Protein AF-A0A975EVD5-F1 (afdb_monomer_lite)

Foldseek 3Di:
DDDPQALLNVLVVVLVVCLVDLVVSVVSLVVSCVVHDPVSNVVSVVVCCVPPCVSCDPPNPDD

Radius of gyration: 11.49 Å; chains: 1; bounding box: 33×27×25 Å

Structure (mmCIF, N/CA/C/O backbone):
data_AF-A0A975EVD5-F1
#
_entry.id   AF-A0A975EVD5-F1
#
loop_
_atom_site.group_PDB
_atom_site.id
_atom_site.type_symbol
_atom_site.label_atom_id
_atom_site.label_alt_id
_atom_site.label_comp_id
_atom_site.label_asym_id
_atom_site.label_entity_id
_atom_site.label_seq_id
_atom_site.pdbx_PDB_ins_code
_atom_site.Cartn_x
_atom_site.Cartn_y
_atom_site.Cartn_z
_atom_site.occupancy
_atom_site.B_iso_or_equiv
_atom_site.auth_seq_id
_atom_site.auth_comp_id
_atom_site.auth_asym_id
_atom_site.auth_atom_id
_atom_site.pdbx_PDB_model_num
ATOM 1 N N . MET A 1 1 ? -18.178 -19.413 4.115 1.00 39.16 1 MET A N 1
ATOM 2 C CA . MET A 1 1 ? -17.327 -18.516 4.929 1.00 39.16 1 MET A CA 1
ATOM 3 C C . MET A 1 1 ? -17.313 -17.146 4.260 1.00 39.16 1 MET A C 1
ATOM 5 O O . MET A 1 1 ? -16.605 -16.964 3.278 1.00 39.16 1 MET A O 1
ATOM 9 N N . ASN A 1 2 ? -18.161 -16.216 4.709 1.00 48.03 2 ASN A N 1
ATOM 10 C CA . ASN A 1 2 ? -18.245 -14.875 4.124 1.00 48.03 2 ASN A CA 1
ATOM 11 C C . ASN A 1 2 ? -17.036 -14.056 4.584 1.00 48.03 2 ASN A C 1
ATOM 13 O O . ASN A 1 2 ? -17.036 -13.508 5.684 1.00 48.03 2 ASN A O 1
ATOM 17 N N . LYS A 1 3 ? -15.981 -14.005 3.764 1.00 55.78 3 LYS A N 1
ATOM 18 C CA . LYS A 1 3 ? -14.847 -13.110 4.010 1.00 55.78 3 LYS A CA 1
ATOM 19 C C . LYS A 1 3 ? -15.332 -11.669 3.828 1.00 55.78 3 LYS A C 1
ATOM 21 O O . LYS A 1 3 ? -15.491 -11.212 2.701 1.00 55.78 3 LYS A O 1
ATOM 26 N N . LYS A 1 4 ? -15.565 -10.945 4.926 1.00 55.00 4 LYS A N 1
ATOM 27 C CA . LYS A 1 4 ? -15.560 -9.478 4.882 1.00 55.00 4 LYS A CA 1
ATOM 28 C C . LYS A 1 4 ? -14.129 -9.052 4.562 1.00 55.00 4 LYS A C 1
ATOM 30 O O . LYS A 1 4 ? -13.247 -9.188 5.404 1.00 55.00 4 LYS A O 1
ATOM 35 N N . THR A 1 5 ? -13.895 -8.580 3.344 1.00 72.06 5 THR A N 1
ATOM 36 C CA . THR A 1 5 ? -12.616 -7.974 2.965 1.00 72.06 5 THR A CA 1
ATOM 37 C C . THR A 1 5 ? -12.479 -6.653 3.720 1.00 72.06 5 THR A C 1
ATOM 39 O O . THR A 1 5 ? -13.275 -5.739 3.504 1.00 72.06 5 THR A O 1
ATOM 42 N N . SER A 1 6 ? -11.517 -6.553 4.640 1.00 88.44 6 SER A N 1
ATOM 43 C CA . SER A 1 6 ? -11.200 -5.279 5.297 1.00 88.44 6 SER A CA 1
ATOM 44 C C . SER A 1 6 ? -10.562 -4.314 4.294 1.00 88.44 6 SER A C 1
ATOM 46 O O . SER A 1 6 ? -10.053 -4.734 3.249 1.00 88.44 6 SER A O 1
ATOM 48 N N . ARG A 1 7 ? -10.563 -3.011 4.597 1.00 93.81 7 ARG A N 1
ATOM 49 C CA . ARG A 1 7 ? -9.913 -2.018 3.724 1.00 93.81 7 ARG A CA 1
ATOM 50 C C . ARG A 1 7 ? -8.420 -2.308 3.588 1.00 93.81 7 ARG A C 1
ATOM 52 O O . ARG A 1 7 ? -7.879 -2.141 2.500 1.00 93.81 7 ARG A O 1
ATOM 59 N N . LEU A 1 8 ? -7.790 -2.816 4.650 1.00 95.44 8 LEU A N 1
ATOM 60 C CA . LEU A 1 8 ? -6.422 -3.328 4.610 1.00 95.44 8 LEU A CA 1
ATOM 61 C C . LEU A 1 8 ? -6.236 -4.454 3.578 1.00 95.44 8 LEU A C 1
ATOM 63 O O . LEU A 1 8 ? -5.339 -4.371 2.743 1.00 95.44 8 LEU A O 1
ATOM 67 N N . GLU A 1 9 ? -7.073 -5.493 3.604 1.00 96.12 9 GLU A N 1
ATOM 68 C CA . GLU A 1 9 ? -6.945 -6.619 2.666 1.00 96.12 9 GLU A CA 1
ATOM 69 C C . GLU A 1 9 ? -7.241 -6.197 1.220 1.00 96.12 9 GLU A C 1
ATOM 71 O O . GLU A 1 9 ? -6.573 -6.645 0.286 1.00 96.12 9 GLU A O 1
ATOM 76 N N . TYR A 1 10 ? -8.181 -5.267 1.025 1.00 96.00 10 TYR A N 1
ATOM 77 C CA . TYR A 1 10 ? -8.428 -4.672 -0.287 1.00 96.00 10 TYR A CA 1
ATOM 78 C C . TYR A 1 10 ? -7.223 -3.858 -0.783 1.00 96.00 10 TYR A C 1
ATOM 80 O O . TYR A 1 10 ? -6.801 -4.023 -1.927 1.00 96.00 10 TYR A O 1
ATOM 88 N N . ALA A 1 11 ? -6.620 -3.032 0.077 1.00 96.88 11 ALA A N 1
ATOM 89 C CA . ALA A 1 11 ? -5.414 -2.275 -0.251 1.00 96.88 11 ALA A CA 1
ATOM 90 C C . ALA A 1 11 ? -4.256 -3.199 -0.658 1.00 96.88 11 ALA A C 1
ATOM 92 O O . ALA A 1 11 ? -3.642 -2.981 -1.702 1.00 96.88 11 ALA A O 1
ATOM 93 N N . LYS A 1 12 ? -4.000 -4.273 0.104 1.00 97.31 12 LYS A N 1
ATOM 94 C CA . LYS A 1 12 ? -2.976 -5.278 -0.236 1.00 97.31 12 LYS A CA 1
ATOM 95 C C . LYS A 1 12 ? -3.235 -5.921 -1.599 1.00 97.31 12 LYS A C 1
ATOM 97 O O . LYS A 1 12 ? -2.304 -6.062 -2.388 1.00 97.31 12 LYS A O 1
ATOM 102 N N . LEU A 1 13 ? -4.491 -6.269 -1.897 1.00 97.75 13 LEU A N 1
ATOM 103 C CA . LEU A 1 13 ? -4.875 -6.851 -3.184 1.00 97.75 13 LEU A CA 1
ATOM 104 C C . LEU A 1 13 ? -4.589 -5.898 -4.351 1.00 97.75 13 LEU A C 1
ATOM 106 O O . LEU A 1 13 ? -4.018 -6.321 -5.355 1.00 97.75 13 LEU A O 1
ATOM 110 N N . ILE A 1 14 ? -4.980 -4.626 -4.232 1.00 97.69 14 ILE A N 1
ATOM 111 C CA . ILE A 1 14 ? -4.730 -3.627 -5.278 1.00 97.69 14 ILE A CA 1
ATOM 112 C C . ILE A 1 14 ? -3.231 -3.413 -5.461 1.00 97.69 14 ILE A C 1
ATOM 114 O O . ILE A 1 14 ? -2.749 -3.499 -6.588 1.00 97.69 14 ILE A O 1
ATOM 118 N N . LEU A 1 15 ? -2.491 -3.210 -4.368 1.00 97.75 15 LEU A N 1
ATOM 119 C CA . LEU A 1 15 ? -1.039 -3.029 -4.396 1.00 97.75 15 LEU A CA 1
ATOM 120 C C . LEU A 1 15 ? -0.321 -4.195 -5.068 1.00 97.75 15 LEU A C 1
ATOM 122 O O . LEU A 1 15 ? 0.536 -3.969 -5.916 1.00 97.75 15 LEU A O 1
ATOM 126 N N . HIS A 1 16 ? -0.709 -5.428 -4.746 1.00 98.19 16 HIS A N 1
ATOM 127 C CA . HIS A 1 16 ? -0.161 -6.612 -5.395 1.00 98.19 16 HIS A CA 1
ATOM 128 C C . HIS A 1 16 ? -0.450 -6.621 -6.902 1.00 98.19 16 HIS A C 1
ATOM 130 O O . HIS A 1 16 ? 0.441 -6.863 -7.706 1.00 98.19 16 HIS A O 1
ATOM 136 N N . LYS A 1 17 ? -1.679 -6.286 -7.315 1.00 98.31 17 LYS A N 1
ATOM 137 C CA . LYS A 1 17 ? -2.041 -6.246 -8.739 1.00 98.31 17 LYS A CA 1
ATOM 138 C C . LYS A 1 17 ? -1.267 -5.199 -9.534 1.00 98.31 17 LYS A C 1
ATOM 140 O O . LYS A 1 17 ? -1.052 -5.411 -10.719 1.00 98.31 17 LYS A O 1
ATOM 145 N N . VAL A 1 18 ? -0.870 -4.086 -8.916 1.00 98.00 18 VAL A N 1
ATOM 146 C CA . VAL A 1 18 ? -0.124 -3.009 -9.589 1.00 98.00 18 VAL A CA 1
ATOM 147 C C . VAL A 1 18 ? 1.386 -3.058 -9.343 1.00 98.00 18 VAL A C 1
ATOM 149 O O . VAL A 1 18 ? 2.097 -2.144 -9.756 1.00 98.00 18 VAL A O 1
ATOM 152 N N . SER A 1 19 ? 1.906 -4.106 -8.693 1.00 97.81 19 SER A N 1
ATOM 153 C CA . SER A 1 19 ? 3.328 -4.197 -8.330 1.00 97.81 19 SER A CA 1
ATOM 154 C C . SER A 1 19 ? 4.272 -4.368 -9.523 1.00 97.81 19 SER A C 1
ATOM 156 O O . SER A 1 19 ? 5.483 -4.293 -9.349 1.00 97.81 19 SER A O 1
ATOM 158 N N . PHE A 1 20 ? 3.740 -4.57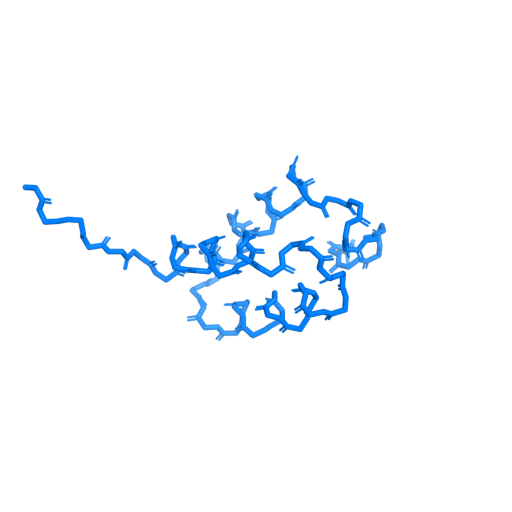1 -10.731 1.00 96.75 20 PHE A N 1
ATOM 159 C CA . PHE A 1 20 ? 4.520 -4.605 -11.969 1.00 96.75 20 PHE A CA 1
ATOM 160 C C . PHE A 1 20 ? 5.025 -3.217 -12.408 1.00 96.75 20 PHE A C 1
ATOM 162 O O . PHE A 1 20 ? 5.945 -3.137 -13.216 1.00 96.75 20 PHE A O 1
ATOM 169 N N . ASP A 1 21 ? 4.448 -2.124 -11.890 1.00 97.00 21 ASP A N 1
ATOM 170 C CA . ASP A 1 21 ? 4.847 -0.749 -12.209 1.00 97.00 21 ASP A CA 1
ATOM 171 C C . ASP A 1 21 ? 5.063 0.047 -10.915 1.00 97.00 21 ASP A C 1
ATOM 173 O O . ASP A 1 21 ? 4.128 0.365 -10.178 1.00 97.00 21 ASP A O 1
ATOM 177 N N . ALA A 1 22 ? 6.314 0.424 -10.642 1.00 94.81 22 ALA A N 1
ATOM 178 C CA . ALA A 1 22 ? 6.678 1.131 -9.417 1.00 94.81 22 ALA A CA 1
ATOM 179 C C . ALA A 1 22 ? 6.020 2.519 -9.293 1.00 94.81 22 ALA A C 1
ATOM 181 O O . ALA A 1 22 ? 5.783 3.007 -8.187 1.00 94.81 22 ALA A O 1
ATOM 182 N N . ARG A 1 23 ? 5.734 3.211 -10.402 1.00 94.56 23 ARG A N 1
ATOM 183 C CA . ARG A 1 23 ? 5.057 4.516 -10.369 1.00 94.56 23 ARG A CA 1
ATOM 184 C C . ARG A 1 23 ? 3.578 4.334 -10.038 1.00 94.56 23 ARG A C 1
ATOM 186 O O . ARG A 1 23 ? 3.045 5.111 -9.243 1.00 94.56 23 ARG A O 1
ATOM 193 N N . LEU A 1 24 ? 2.924 3.330 -10.618 1.00 96.50 24 LEU A N 1
ATOM 194 C CA . LEU A 1 24 ? 1.532 2.997 -10.326 1.00 96.50 24 LEU A CA 1
ATOM 195 C C . LEU A 1 24 ? 1.374 2.476 -8.894 1.00 96.50 24 LEU A C 1
ATOM 197 O O . LEU A 1 24 ? 0.506 2.956 -8.168 1.00 96.50 24 LEU A O 1
ATOM 201 N N . PHE A 1 25 ? 2.273 1.597 -8.452 1.00 97.12 25 PHE A N 1
ATOM 202 C CA . PHE A 1 25 ? 2.313 1.089 -7.084 1.00 97.12 25 PHE A CA 1
ATOM 203 C C . PHE A 1 25 ? 2.358 2.222 -6.057 1.00 97.12 25 PHE A C 1
ATOM 205 O O . PHE A 1 25 ? 1.509 2.294 -5.172 1.00 97.12 25 PHE A O 1
ATOM 212 N N . ARG A 1 26 ? 3.283 3.182 -6.215 1.00 95.25 26 ARG A N 1
ATOM 213 C CA . ARG A 1 26 ? 3.383 4.345 -5.314 1.00 95.25 26 ARG A CA 1
ATOM 214 C C . ARG A 1 26 ? 2.115 5.208 -5.314 1.00 95.25 26 ARG A C 1
ATOM 216 O O . ARG A 1 26 ? 1.741 5.738 -4.266 1.00 95.25 26 ARG A O 1
ATOM 223 N N . LYS A 1 27 ? 1.440 5.354 -6.462 1.00 95.75 27 LYS A N 1
ATOM 224 C CA . LYS A 1 27 ? 0.163 6.084 -6.561 1.00 95.75 27 LYS A CA 1
ATOM 225 C C . LYS A 1 27 ? -0.951 5.381 -5.783 1.00 95.75 27 LYS A C 1
ATOM 227 O O . LYS A 1 27 ? -1.629 6.032 -4.991 1.00 95.75 27 LYS A O 1
ATOM 232 N N . GLU A 1 28 ? -1.123 4.077 -5.980 1.00 97.38 28 GLU A N 1
ATOM 233 C CA . GLU A 1 28 ? -2.165 3.300 -5.297 1.00 97.38 28 GLU A CA 1
ATOM 234 C C . GLU A 1 28 ? -1.871 3.115 -3.805 1.00 97.38 28 GLU A C 1
ATOM 236 O O . GLU A 1 28 ? -2.792 3.126 -2.991 1.00 97.38 28 GLU A O 1
ATOM 241 N N . LEU A 1 29 ? -0.598 3.059 -3.416 1.00 96.06 29 LEU A N 1
ATOM 242 C CA . LEU A 1 29 ? -0.173 3.078 -2.018 1.00 96.06 29 LEU A CA 1
ATOM 243 C C . LEU A 1 29 ? -0.601 4.365 -1.320 1.00 96.06 29 LEU A C 1
ATOM 245 O O . LEU A 1 29 ? -1.213 4.313 -0.254 1.00 96.06 29 LEU A O 1
ATOM 249 N N . LYS A 1 30 ? -0.336 5.521 -1.942 1.00 95.44 30 LYS A N 1
ATOM 250 C CA . LYS A 1 30 ? -0.750 6.817 -1.396 1.00 95.44 30 LYS A CA 1
ATOM 251 C C . LYS A 1 30 ? -2.268 6.887 -1.226 1.00 95.44 30 LYS A C 1
ATOM 253 O O . LYS A 1 30 ? -2.725 7.318 -0.175 1.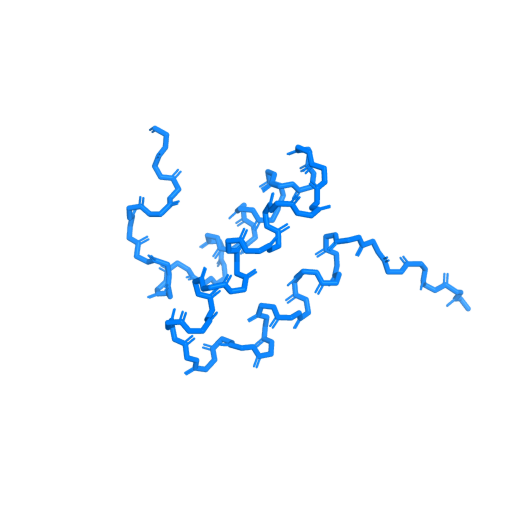00 95.44 30 LYS A O 1
ATOM 258 N N . LYS A 1 31 ? -3.044 6.430 -2.216 1.00 95.69 31 LYS A N 1
ATOM 259 C CA . LYS A 1 31 ? -4.514 6.362 -2.111 1.00 95.69 31 LYS A CA 1
ATOM 260 C C . LYS A 1 31 ? -4.955 5.429 -0.986 1.00 95.69 31 LYS A C 1
ATOM 262 O O . LYS A 1 31 ? -5.758 5.822 -0.145 1.00 95.69 31 LYS A O 1
ATOM 267 N N . SER A 1 32 ? -4.386 4.229 -0.924 1.00 96.06 32 SER A N 1
ATOM 268 C CA . SER A 1 32 ? -4.735 3.227 0.085 1.00 96.06 32 SER A CA 1
ATOM 269 C C . SER A 1 32 ? -4.517 3.752 1.506 1.00 96.06 32 SER A C 1
ATOM 271 O O . SER A 1 32 ? -5.404 3.621 2.344 1.00 96.06 32 SER A O 1
ATOM 273 N N . LEU A 1 33 ? -3.397 4.443 1.755 1.00 95.06 33 LEU A N 1
ATOM 274 C CA . LEU A 1 33 ? -3.089 5.058 3.052 1.00 95.06 33 LEU A CA 1
ATOM 275 C C . LEU A 1 33 ? -4.072 6.165 3.469 1.00 95.06 33 LEU A C 1
ATOM 277 O O . LEU A 1 33 ? -4.181 6.442 4.657 1.00 95.06 33 LEU A O 1
ATOM 281 N N . THR A 1 34 ? -4.790 6.786 2.526 1.00 94.31 34 THR A N 1
ATOM 282 C CA . THR A 1 34 ? -5.845 7.769 2.847 1.00 94.31 34 THR A CA 1
ATOM 283 C C . THR A 1 34 ? -7.194 7.133 3.180 1.00 94.31 34 THR A C 1
ATOM 285 O O . THR A 1 34 ? -8.051 7.796 3.753 1.00 94.31 34 THR A O 1
ATOM 288 N N . TRP A 1 35 ? -7.413 5.872 2.799 1.00 91.56 35 TRP A N 1
ATOM 289 C CA . TRP A 1 35 ? -8.713 5.202 2.925 1.00 91.56 35 TRP A CA 1
ATOM 290 C C . TRP A 1 35 ? -8.814 4.280 4.137 1.00 91.56 35 TRP A C 1
ATOM 292 O O . TRP A 1 35 ? -9.913 4.063 4.653 1.00 91.56 35 TRP A O 1
ATOM 302 N N . VAL A 1 36 ? -7.692 3.706 4.563 1.00 93.75 36 VAL A N 1
ATOM 303 C CA . VAL A 1 36 ? -7.611 2.790 5.708 1.00 93.75 36 V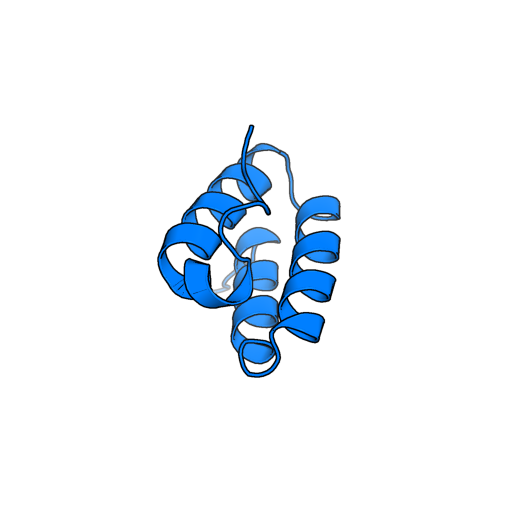AL A CA 1
ATOM 304 C C . VAL A 1 36 ? -7.576 3.555 7.042 1.00 93.75 36 VAL A C 1
ATOM 306 O O . VAL A 1 36 ? -7.277 4.748 7.066 1.00 93.75 36 VAL A O 1
ATOM 309 N N . SER A 1 37 ? -7.896 2.898 8.166 1.00 95.19 37 SER A N 1
ATOM 310 C CA . SER A 1 37 ? -7.713 3.509 9.497 1.00 95.19 37 SER A CA 1
ATOM 311 C C . SER A 1 37 ? -6.232 3.745 9.813 1.00 95.19 37 SER A C 1
ATOM 313 O O . SER A 1 37 ? -5.346 3.243 9.122 1.00 95.19 37 SER A O 1
ATOM 315 N N . ARG A 1 38 ? -5.939 4.480 10.891 1.00 93.75 38 ARG A N 1
ATOM 316 C CA . ARG A 1 38 ? -4.559 4.702 11.342 1.00 93.75 38 ARG A CA 1
ATOM 317 C C . ARG A 1 38 ? -3.852 3.387 11.686 1.00 93.75 38 ARG A C 1
ATOM 319 O O . ARG A 1 38 ? -2.702 3.203 11.303 1.00 93.75 38 ARG A O 1
ATOM 326 N N . GLU A 1 39 ? -4.545 2.478 12.363 1.00 94.69 39 GLU A N 1
ATOM 327 C CA . GLU A 1 39 ? -4.047 1.147 12.723 1.00 94.69 39 GLU A CA 1
ATOM 328 C C . GLU A 1 39 ? -3.814 0.301 11.466 1.00 94.69 39 GLU A C 1
ATOM 330 O O . GLU A 1 39 ? -2.737 -0.261 11.276 1.00 94.69 39 GLU A O 1
ATOM 335 N N . GLU A 1 40 ? -4.784 0.277 10.546 1.00 95.50 40 GLU A N 1
ATOM 336 C CA . GLU A 1 40 ? -4.641 -0.412 9.261 1.00 95.50 40 GLU A CA 1
ATOM 337 C C . GLU A 1 40 ? -3.483 0.171 8.427 1.00 95.50 40 GLU A C 1
ATOM 339 O O . GLU A 1 40 ? -2.781 -0.577 7.750 1.00 95.50 40 GLU A O 1
ATOM 344 N N . ALA A 1 41 ? -3.239 1.486 8.486 1.00 95.06 41 ALA A N 1
ATOM 345 C CA . ALA A 1 41 ? -2.130 2.132 7.788 1.00 95.06 41 ALA A CA 1
ATOM 346 C C . ALA A 1 41 ? -0.764 1.675 8.315 1.00 95.06 41 ALA A C 1
ATOM 348 O O . ALA A 1 41 ? 0.155 1.510 7.515 1.00 95.06 41 ALA A O 1
ATOM 349 N N . ILE A 1 42 ? -0.619 1.456 9.627 1.00 94.75 42 ILE A N 1
ATOM 350 C CA . ILE A 1 42 ? 0.618 0.920 10.221 1.00 94.75 42 ILE A CA 1
ATOM 351 C C . ILE A 1 42 ? 0.884 -0.478 9.657 1.00 94.75 42 ILE A C 1
ATOM 353 O O . ILE A 1 42 ? 1.929 -0.703 9.047 1.00 94.75 42 ILE A O 1
ATOM 357 N N . HIS A 1 43 ? -0.109 -1.366 9.730 1.00 95.50 43 HIS A N 1
ATOM 358 C CA . HIS A 1 43 ? 0.005 -2.720 9.186 1.00 95.50 43 HIS A CA 1
ATOM 359 C C . HIS A 1 43 ? 0.240 -2.744 7.671 1.00 95.50 43 HIS A C 1
ATOM 361 O O . HIS A 1 43 ? 0.973 -3.593 7.161 1.00 95.50 43 HIS A O 1
ATOM 367 N N . LEU A 1 44 ? -0.365 -1.813 6.925 1.00 95.81 44 LEU A N 1
ATOM 368 C CA . LEU A 1 44 ? -0.137 -1.689 5.489 1.00 95.81 44 LEU A CA 1
ATOM 369 C C . LEU A 1 44 ? 1.309 -1.274 5.191 1.00 95.81 44 LEU A C 1
ATOM 371 O O . LEU A 1 44 ? 1.923 -1.850 4.298 1.00 95.81 44 LEU A O 1
ATOM 375 N N . LYS A 1 45 ? 1.869 -0.314 5.940 1.00 94.69 45 LYS A N 1
ATOM 376 C CA . LYS A 1 45 ? 3.267 0.122 5.785 1.00 94.69 45 LYS A CA 1
ATOM 377 C C . LYS A 1 45 ? 4.245 -1.009 6.086 1.00 94.69 45 LYS A C 1
ATOM 379 O O . LYS A 1 45 ? 5.124 -1.264 5.268 1.00 94.69 45 LYS A O 1
ATOM 384 N N . GLU A 1 46 ? 4.064 -1.711 7.204 1.00 95.06 46 GLU A N 1
ATOM 385 C CA . GLU A 1 46 ? 4.88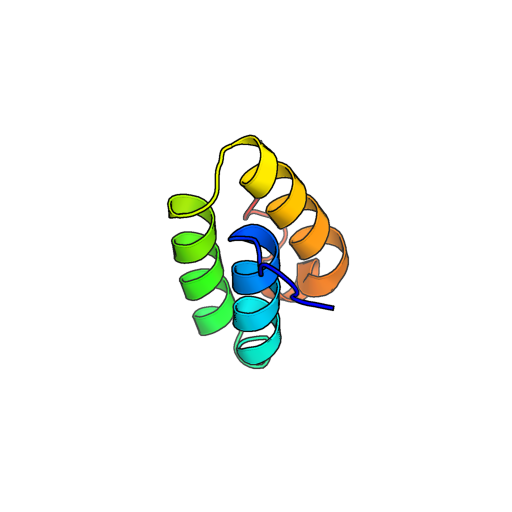6 -2.871 7.579 1.00 95.06 46 GLU A CA 1
ATOM 386 C C . GLU A 1 46 ? 4.879 -3.932 6.476 1.00 95.06 46 GLU A C 1
ATOM 388 O O . GLU A 1 46 ? 5.930 -4.397 6.033 1.00 95.06 46 GLU A O 1
ATOM 393 N N . TRP A 1 47 ? 3.691 -4.258 5.961 1.00 96.12 47 TRP A N 1
ATOM 394 C CA . TRP A 1 47 ? 3.547 -5.224 4.879 1.00 96.12 47 TRP A CA 1
ATOM 395 C C . TRP A 1 47 ? 4.219 -4.757 3.581 1.00 96.12 47 TRP A C 1
ATOM 397 O O . TRP A 1 47 ? 4.889 -5.552 2.919 1.00 96.12 47 TRP A O 1
ATOM 407 N N . VAL A 1 48 ? 4.089 -3.478 3.214 1.00 96.06 48 VAL A N 1
ATOM 408 C CA . VAL A 1 48 ? 4.743 -2.931 2.017 1.00 96.06 48 VAL A CA 1
ATOM 409 C C . VAL A 1 48 ? 6.262 -2.954 2.152 1.00 96.06 48 VAL A C 1
ATOM 411 O O . VAL A 1 48 ? 6.933 -3.348 1.202 1.00 96.06 48 VAL A O 1
ATOM 414 N N . VAL A 1 49 ? 6.814 -2.593 3.311 1.00 93.69 49 VAL A N 1
ATOM 415 C CA . VAL A 1 49 ? 8.262 -2.671 3.555 1.00 93.69 49 VAL A CA 1
ATOM 416 C C . VAL A 1 49 ? 8.748 -4.118 3.457 1.00 93.69 49 VAL A C 1
ATOM 418 O O . VAL A 1 49 ? 9.750 -4.375 2.794 1.00 93.69 49 VAL A O 1
ATOM 421 N N . ALA A 1 50 ? 8.017 -5.073 4.037 1.00 94.88 50 ALA A N 1
ATOM 422 C CA . ALA A 1 50 ? 8.400 -6.483 4.014 1.00 94.88 50 ALA A CA 1
ATOM 423 C C . ALA A 1 50 ? 8.379 -7.111 2.606 1.00 94.88 50 ALA A C 1
A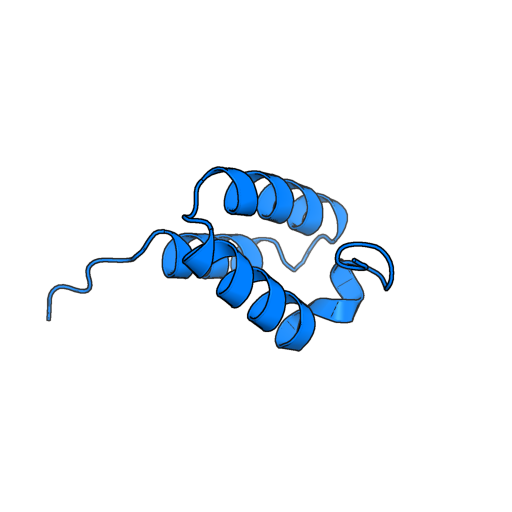TOM 425 O O . ALA A 1 50 ? 9.190 -7.987 2.322 1.00 94.88 50 ALA A O 1
ATOM 426 N N . ASN A 1 51 ? 7.474 -6.677 1.720 1.00 95.94 51 ASN A N 1
ATOM 427 C CA . ASN A 1 51 ? 7.233 -7.348 0.431 1.00 95.94 51 ASN A CA 1
ATOM 428 C C . ASN A 1 51 ? 7.676 -6.532 -0.799 1.00 95.94 51 ASN A C 1
ATOM 430 O O . ASN A 1 51 ? 7.983 -7.099 -1.845 1.00 95.94 51 ASN A O 1
ATOM 434 N N . TYR A 1 52 ? 7.713 -5.201 -0.698 1.00 95.56 52 TYR A N 1
ATOM 435 C CA . TYR A 1 52 ? 7.862 -4.290 -1.840 1.00 95.56 52 TYR A CA 1
ATOM 436 C C . TYR A 1 52 ? 8.821 -3.121 -1.571 1.00 95.56 52 TYR A C 1
ATOM 438 O O . TYR A 1 52 ? 8.722 -2.091 -2.239 1.00 95.56 52 TYR A O 1
ATOM 446 N N . LYS A 1 53 ? 9.788 -3.263 -0.649 1.00 90.31 53 LYS A N 1
ATOM 447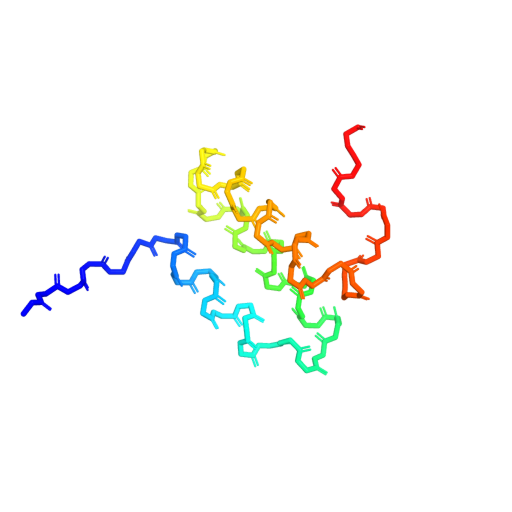 C CA . LYS A 1 53 ? 10.815 -2.230 -0.375 1.00 90.31 53 LYS A CA 1
ATOM 448 C C . LYS A 1 53 ? 11.469 -1.677 -1.654 1.00 90.31 53 LYS A C 1
ATOM 450 O O . LYS A 1 53 ? 11.674 -0.471 -1.781 1.00 90.31 53 LYS A O 1
ATOM 455 N N . HIS A 1 54 ? 11.739 -2.548 -2.629 1.00 91.81 54 HIS A N 1
ATOM 456 C CA . HIS A 1 54 ? 12.334 -2.182 -3.919 1.00 91.81 54 HIS A CA 1
ATOM 457 C C . HIS A 1 54 ? 11.441 -1.263 -4.781 1.00 91.81 54 HIS A C 1
ATOM 459 O O . HIS A 1 54 ? 11.957 -0.510 -5.604 1.00 91.81 54 HIS A O 1
ATOM 465 N N . LEU A 1 55 ? 10.116 -1.281 -4.585 1.00 91.62 55 LEU A N 1
ATOM 466 C CA . LEU A 1 55 ? 9.165 -0.436 -5.319 1.00 91.62 55 LEU A CA 1
ATOM 467 C C . LEU A 1 55 ? 8.926 0.916 -4.655 1.00 91.62 55 LEU A C 1
ATOM 469 O O . LEU A 1 55 ? 8.529 1.856 -5.339 1.00 91.62 55 LEU A O 1
ATOM 473 N N . THR A 1 56 ? 9.145 1.042 -3.347 1.00 82.12 56 THR A N 1
ATOM 474 C CA . THR A 1 56 ? 8.924 2.305 -2.629 1.00 82.12 56 THR A CA 1
ATOM 475 C C . THR A 1 56 ? 10.173 3.177 -2.595 1.00 82.12 56 THR A C 1
ATOM 477 O O . THR A 1 56 ? 10.063 4.401 -2.657 1.00 82.12 56 THR A O 1
ATOM 480 N N . GLY A 1 57 ? 11.359 2.564 -2.621 1.00 75.06 57 GLY A N 1
ATOM 481 C CA . GLY A 1 57 ? 12.617 3.250 -2.327 1.00 75.06 57 GLY A CA 1
ATOM 482 C C . GLY A 1 57 ? 12.768 3.496 -0.823 1.00 75.06 57 GLY A C 1
ATOM 483 O O . GLY A 1 57 ? 11.789 3.429 -0.074 1.00 75.06 57 GLY A O 1
ATOM 484 N N . ASP A 1 58 ? 13.992 3.772 -0.373 1.00 65.12 58 ASP A N 1
ATOM 485 C CA . ASP A 1 58 ? 14.314 3.864 1.060 1.00 65.12 58 ASP A CA 1
ATOM 486 C C . ASP A 1 58 ? 13.601 5.027 1.781 1.00 65.12 58 ASP A C 1
ATOM 488 O O . ASP A 1 58 ? 13.442 5.007 2.997 1.00 65.12 58 ASP A O 1
ATOM 492 N N . THR A 1 59 ? 13.112 6.030 1.045 1.00 59.06 59 THR A N 1
ATOM 493 C CA . THR A 1 59 ? 12.647 7.307 1.616 1.00 59.06 59 THR A CA 1
ATOM 494 C C . THR A 1 59 ? 11.139 7.378 1.891 1.00 59.06 59 THR A C 1
ATOM 496 O O . THR A 1 59 ? 10.674 8.339 2.493 1.00 59.06 59 THR A O 1
ATOM 499 N N . GLN A 1 60 ? 10.326 6.407 1.455 1.00 61.53 60 GLN A N 1
ATOM 500 C CA . GLN A 1 60 ? 8.865 6.608 1.417 1.00 61.53 60 GLN A CA 1
ATOM 501 C C . GLN A 1 60 ? 8.137 6.409 2.761 1.00 61.53 60 GLN A C 1
ATOM 503 O O . GLN A 1 60 ? 6.967 6.779 2.881 1.00 61.53 60 GLN A O 1
ATOM 508 N N . PHE A 1 61 ? 8.817 5.856 3.770 1.00 63.19 61 PHE A N 1
ATOM 509 C CA . PHE A 1 61 ? 8.259 5.601 5.106 1.00 63.19 61 PHE A CA 1
ATOM 510 C C . PHE A 1 61 ? 9.174 6.027 6.255 1.00 63.19 61 PHE A C 1
ATOM 512 O O . PHE A 1 61 ? 8.882 5.685 7.400 1.00 63.19 61 PHE A O 1
ATOM 519 N N . ALA A 1 62 ? 10.258 6.747 5.958 1.00 44.00 62 ALA A N 1
ATOM 520 C CA . ALA A 1 62 ? 11.101 7.329 6.989 1.00 44.00 62 ALA A CA 1
ATOM 521 C C . ALA A 1 62 ? 10.257 8.324 7.798 1.00 44.00 62 ALA A C 1
ATOM 523 O O . ALA A 1 62 ? 9.757 9.314 7.257 1.00 44.00 62 ALA A O 1
ATOM 524 N N . VAL A 1 63 ? 10.028 7.974 9.063 1.00 38.59 63 VAL A N 1
ATOM 525 C CA . VAL A 1 63 ? 9.723 8.932 10.127 1.00 38.59 63 VAL A CA 1
ATOM 526 C C . VAL A 1 63 ? 11.045 9.546 10.554 1.00 38.59 63 VAL A C 1
ATOM 528 O O . VAL A 1 63 ? 12.017 8.764 10.662 1.00 38.59 63 VAL A O 1
#

Secondary structure (DSSP, 8-state):
------HHHHHHHHHHHTTT-HHHHHHHHHHHHHHS-HHHHHHHHHHHHHHHHHHH-TTSS--

pLDDT: mean 87.73, std 16.2, range [38.59, 98.31]

Sequence (63 aa):
MNKKTSRLEYAKLILHKVSFDARLFRKELKKSLTWVSREEAIHLKEWVVANYKHLTGDTQFAV